Protein AF-A0A0A0J6G4-F1 (afdb_monomer)

Nearest PDB structures (foldseek):
  8pk8-assembly1_E  TM=4.109E-01  e=1.043E+00  Homo sapiens
  3t3t-assembly4_D  TM=4.428E-01  e=1.674E+00  Homo sapiens
  4q63-assembly1_A  TM=3.781E-01  e=3.829E+00  Legionella pneumophila subsp. pneumophila str. Philadelphia 1
  8h7q-assembly1_F  TM=2.909E-01  e=2.120E+00  Synechocystis sp. PCC 6714

Foldseek 3Di:
DDQPFPDWDPAADVQFTWGKDFLVSVQVVLVVVCVVPVPFQWAHWDDDPQWTWTGGNPDPGTDIWGFDDADPVRTTITGPHPVGHDDPVCHPPDD

Mean predicted aligned error: 4.85 Å

Structure (mmCIF, N/CA/C/O backbone):
data_AF-A0A0A0J6G4-F1
#
_entry.id   AF-A0A0A0J6G4-F1
#
loop_
_atom_site.group_PDB
_atom_site.id
_atom_site.type_symbol
_atom_site.label_atom_id
_atom_site.label_alt_id
_atom_site.label_comp_id
_atom_site.label_asym_id
_atom_site.label_entity_id
_atom_site.label_seq_id
_atom_site.pdbx_PDB_ins_code
_atom_site.Cartn_x
_atom_site.Cartn_y
_atom_site.Cartn_z
_atom_site.occupancy
_atom_site.B_iso_or_equiv
_atom_site.auth_seq_id
_atom_site.auth_comp_id
_atom_site.auth_asym_id
_atom_site.auth_atom_id
_atom_site.pdbx_PDB_model_num
ATOM 1 N N . MET A 1 1 ? 0.529 -11.157 -11.484 1.00 82.69 1 MET A N 1
ATOM 2 C CA . MET A 1 1 ? 0.906 -11.166 -10.053 1.00 82.69 1 MET A CA 1
ATOM 3 C C . MET A 1 1 ? -0.230 -10.543 -9.270 1.00 82.69 1 MET A C 1
ATOM 5 O O . MET A 1 1 ? -0.751 -9.543 -9.738 1.00 82.69 1 MET A O 1
ATOM 9 N N . ALA A 1 2 ? -0.657 -11.145 -8.160 1.00 86.56 2 ALA A N 1
ATOM 10 C CA . ALA A 1 2 ? -1.822 -10.679 -7.405 1.00 86.56 2 ALA A CA 1
ATOM 11 C C . ALA A 1 2 ? -1.440 -10.235 -5.986 1.00 86.56 2 ALA A C 1
ATOM 13 O O . ALA A 1 2 ? -0.631 -10.902 -5.326 1.00 86.56 2 ALA A O 1
ATOM 14 N N . LEU A 1 3 ? -2.042 -9.131 -5.542 1.00 92.12 3 LEU A N 1
ATOM 15 C CA . LEU A 1 3 ? -2.028 -8.655 -4.161 1.00 92.12 3 LEU A CA 1
ATOM 16 C C . LEU A 1 3 ? -2.955 -9.533 -3.307 1.00 92.12 3 LEU A C 1
ATOM 18 O O . LEU A 1 3 ? -4.066 -9.858 -3.726 1.00 92.12 3 LEU A O 1
ATOM 22 N N . LYS A 1 4 ? -2.513 -9.899 -2.101 1.00 94.69 4 LYS A N 1
ATOM 23 C CA . LYS A 1 4 ? -3.344 -10.604 -1.114 1.00 94.69 4 LYS A CA 1
ATOM 24 C C . LYS A 1 4 ? -4.180 -9.590 -0.326 1.00 94.69 4 LYS A C 1
ATOM 26 O O . LYS A 1 4 ? -3.852 -9.268 0.811 1.00 94.69 4 LYS A O 1
ATOM 31 N N . ALA A 1 5 ? -5.216 -9.052 -0.962 1.00 95.00 5 ALA A N 1
ATOM 32 C CA . ALA A 1 5 ? -6.142 -8.129 -0.315 1.00 95.00 5 ALA A CA 1
ATOM 33 C C . ALA A 1 5 ? -7.003 -8.853 0.734 1.00 95.00 5 ALA A C 1
ATOM 35 O O . ALA A 1 5 ? -7.404 -9.999 0.528 1.00 95.00 5 ALA A O 1
ATOM 36 N N . ALA A 1 6 ? -7.298 -8.170 1.840 1.00 96.62 6 ALA A N 1
ATOM 37 C CA . ALA A 1 6 ? -8.288 -8.608 2.817 1.00 96.62 6 ALA A CA 1
ATOM 38 C C . ALA A 1 6 ? -9.705 -8.485 2.235 1.00 96.62 6 ALA A C 1
ATOM 40 O O . ALA A 1 6 ? -10.518 -9.396 2.373 1.00 96.62 6 ALA A O 1
ATOM 41 N N . TYR A 1 7 ? -9.974 -7.376 1.543 1.00 95.31 7 TYR A N 1
ATOM 42 C CA . TYR A 1 7 ? -11.208 -7.124 0.805 1.00 95.31 7 TYR A CA 1
ATOM 43 C C . TYR A 1 7 ? -10.999 -6.023 -0.246 1.00 95.31 7 TYR A C 1
ATOM 45 O O . TYR A 1 7 ? -9.934 -5.406 -0.329 1.00 95.31 7 TYR A O 1
ATOM 53 N N . MET A 1 8 ? -12.023 -5.790 -1.065 1.00 93.56 8 MET A N 1
ATOM 54 C CA . MET A 1 8 ? -12.098 -4.677 -2.012 1.00 93.56 8 MET A CA 1
ATOM 55 C C . MET A 1 8 ? -13.159 -3.693 -1.525 1.00 93.56 8 MET A C 1
ATOM 57 O O . MET A 1 8 ? -14.259 -4.118 -1.176 1.00 93.56 8 MET A O 1
ATOM 61 N N . LEU A 1 9 ? -12.852 -2.396 -1.515 1.00 91.81 9 LEU A N 1
ATOM 62 C CA . LEU A 1 9 ? -13.888 -1.376 -1.354 1.00 91.81 9 LEU A CA 1
ATOM 63 C C . LEU A 1 9 ? -14.765 -1.328 -2.607 1.00 91.81 9 LEU A C 1
ATOM 65 O O . LEU A 1 9 ? -14.299 -1.599 -3.717 1.00 91.81 9 LEU A O 1
ATOM 69 N N . GLU A 1 10 ? -16.027 -0.945 -2.429 1.00 89.19 10 GLU A N 1
ATOM 70 C CA . GLU A 1 10 ? -16.940 -0.743 -3.550 1.00 89.19 10 GLU A CA 1
ATOM 71 C C . GLU A 1 10 ? -16.463 0.391 -4.473 1.00 89.19 10 GLU A C 1
ATOM 73 O O . GLU A 1 10 ? -15.933 1.424 -4.037 1.00 89.19 10 GLU A O 1
ATOM 78 N N . GLY A 1 11 ? -16.685 0.197 -5.775 1.00 85.19 11 GLY A N 1
ATOM 79 C CA . GLY A 1 11 ? -16.337 1.162 -6.810 1.00 85.19 11 GLY A CA 1
ATOM 80 C C . GLY A 1 11 ? -14.849 1.203 -7.176 1.00 85.19 11 GLY A C 1
ATOM 81 O O . GLY A 1 11 ? -14.066 0.295 -6.907 1.00 85.19 11 GLY A O 1
ATOM 82 N N . THR A 1 12 ? -14.463 2.280 -7.859 1.00 86.94 12 THR A N 1
ATOM 83 C CA . THR A 1 12 ? -13.095 2.503 -8.355 1.00 86.94 12 THR A CA 1
ATOM 84 C C . THR A 1 12 ? -12.621 3.900 -7.995 1.00 86.94 12 THR A C 1
ATOM 86 O O . THR A 1 12 ? -13.430 4.825 -7.934 1.00 86.94 12 THR A O 1
ATOM 89 N N . TRP A 1 13 ? -11.313 4.080 -7.856 1.00 86.00 13 TRP A N 1
ATOM 90 C CA . TRP A 1 13 ? -1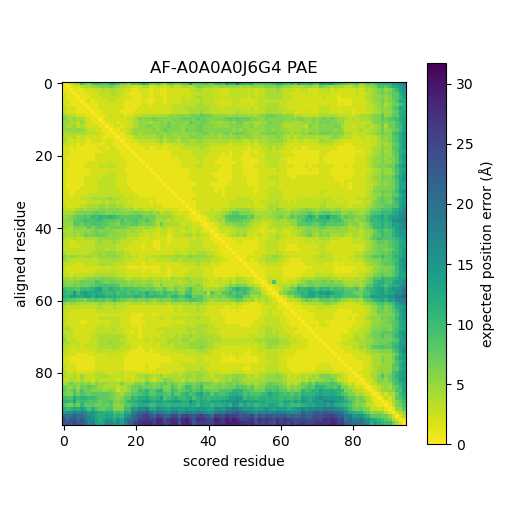0.689 5.394 -7.731 1.00 86.00 13 TRP A CA 1
ATOM 91 C C . TRP A 1 13 ? -9.957 5.718 -9.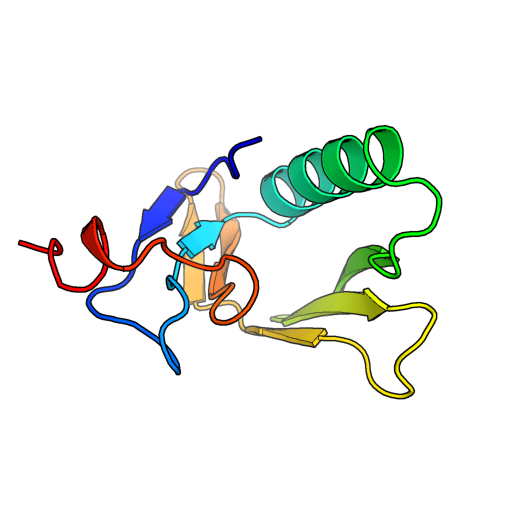034 1.00 86.00 13 TRP A C 1
ATOM 93 O O . TRP A 1 13 ? -8.994 5.044 -9.373 1.00 86.00 13 TRP A O 1
ATOM 103 N N . ASN A 1 14 ? -10.437 6.686 -9.822 1.00 86.00 14 ASN A N 1
ATOM 104 C CA . ASN A 1 14 ? -9.845 7.042 -11.126 1.00 86.00 14 ASN A CA 1
ATOM 105 C C . ASN A 1 14 ? -9.626 5.841 -12.081 1.00 86.00 14 ASN A C 1
ATOM 107 O O . ASN A 1 14 ? -8.656 5.797 -12.833 1.00 86.00 14 ASN A O 1
ATOM 111 N N . GLY A 1 15 ? -10.513 4.838 -12.040 1.00 83.12 15 GLY A N 1
ATOM 112 C CA . GLY A 1 15 ? -10.395 3.602 -12.831 1.00 83.12 15 GLY A CA 1
ATOM 113 C C . GLY A 1 15 ? -9.492 2.518 -12.225 1.00 83.12 15 GLY A C 1
ATOM 114 O O . GLY A 1 15 ? -9.430 1.410 -12.762 1.00 83.12 15 GLY A O 1
ATOM 115 N N . PHE A 1 16 ? -8.846 2.799 -11.093 1.00 88.00 16 PHE A N 1
ATOM 116 C CA . PHE A 1 16 ? -8.107 1.830 -10.289 1.00 88.00 16 PHE A CA 1
ATOM 117 C C . PHE A 1 16 ? -9.031 1.103 -9.316 1.00 88.00 16 PHE A C 1
ATOM 119 O O . PHE A 1 16 ? -10.033 1.647 -8.839 1.00 88.00 16 PHE A O 1
ATOM 126 N N . GLY A 1 17 ? -8.663 -0.133 -8.998 1.00 91.00 17 GLY A N 1
ATOM 127 C CA . GLY A 1 17 ? -9.274 -0.866 -7.903 1.00 91.00 17 GLY A CA 1
ATOM 128 C C . GLY A 1 17 ? -8.935 -0.223 -6.566 1.00 91.00 17 GLY A C 1
ATOM 129 O O . GLY A 1 17 ? -7.957 0.517 -6.439 1.00 91.00 17 GLY A O 1
ATOM 130 N N . ARG A 1 18 ? -9.748 -0.540 -5.561 1.00 93.88 18 ARG A N 1
ATOM 131 C CA . ARG A 1 18 ? -9.586 -0.048 -4.192 1.00 93.88 18 ARG A CA 1
ATOM 132 C C . ARG A 1 18 ? -9.360 -1.210 -3.212 1.00 93.88 18 ARG A C 1
ATOM 134 O O . ARG A 1 18 ? -10.237 -1.493 -2.394 1.00 93.88 18 ARG A O 1
ATOM 141 N N . PRO A 1 19 ? -8.257 -1.972 -3.353 1.00 96.12 19 PRO A N 1
ATOM 142 C CA . PRO A 1 19 ? -7.970 -3.076 -2.450 1.00 96.12 19 PRO A CA 1
ATOM 143 C C . PRO A 1 19 ? -7.585 -2.563 -1.068 1.00 96.12 19 PRO A C 1
ATOM 145 O O . PRO A 1 19 ? -6.882 -1.563 -0.942 1.00 96.12 19 PRO A O 1
ATOM 148 N N . VAL A 1 20 ? -7.987 -3.306 -0.044 1.00 97.69 20 VAL A N 1
ATOM 149 C CA . VAL A 1 20 ? -7.540 -3.095 1.329 1.00 97.69 20 VAL A CA 1
ATOM 150 C C . VAL A 1 20 ? -6.651 -4.255 1.745 1.00 97.69 20 VAL A C 1
ATOM 152 O O . VAL A 1 20 ? -7.037 -5.417 1.600 1.00 97.69 20 VAL A O 1
ATOM 155 N N . ALA A 1 21 ? -5.448 -3.962 2.234 1.00 97.94 21 ALA A N 1
ATOM 156 C CA . ALA A 1 21 ? -4.482 -4.984 2.632 1.00 97.94 21 ALA A CA 1
ATOM 157 C C . ALA A 1 21 ? -3.588 -4.520 3.788 1.00 97.94 21 ALA A C 1
ATOM 159 O O . ALA A 1 21 ? -3.514 -3.333 4.102 1.00 97.94 21 ALA A O 1
ATOM 160 N N . THR A 1 22 ? -2.897 -5.475 4.411 1.00 98.12 22 THR A N 1
ATOM 161 C CA . THR A 1 22 ? -1.886 -5.195 5.437 1.00 98.12 22 THR A CA 1
ATOM 162 C C . THR A 1 22 ? -0.581 -4.689 4.816 1.00 98.12 22 THR A C 1
ATOM 164 O O . THR A 1 22 ? -0.318 -4.894 3.622 1.00 98.12 22 THR A O 1
ATOM 167 N N . ALA A 1 23 ? 0.282 -4.086 5.640 1.00 97.38 23 ALA A N 1
ATOM 168 C CA . ALA A 1 23 ? 1.642 -3.726 5.241 1.00 97.38 23 ALA A CA 1
ATOM 169 C C . ALA A 1 23 ? 2.432 -4.945 4.727 1.00 97.38 23 ALA A C 1
ATOM 171 O O . ALA A 1 23 ? 3.025 -4.871 3.653 1.00 97.38 23 ALA A O 1
ATOM 172 N N . ASP A 1 24 ? 2.345 -6.092 5.413 1.00 96.94 24 ASP A N 1
ATOM 173 C CA . ASP A 1 24 ? 3.001 -7.345 5.002 1.00 96.94 24 ASP A CA 1
ATOM 174 C C . ASP A 1 24 ? 2.564 -7.810 3.607 1.00 96.94 24 ASP A C 1
ATOM 176 O O . ASP A 1 24 ? 3.388 -8.175 2.766 1.00 96.94 24 ASP A O 1
ATOM 180 N N . ALA A 1 25 ? 1.252 -7.802 3.344 1.00 96.81 25 ALA A N 1
ATOM 181 C CA . ALA A 1 25 ? 0.707 -8.223 2.056 1.00 96.81 25 ALA A CA 1
ATOM 182 C C . ALA A 1 25 ? 1.125 -7.271 0.927 1.00 96.81 25 ALA A C 1
ATOM 184 O O . ALA A 1 25 ? 1.371 -7.713 -0.198 1.00 96.81 25 ALA A O 1
ATOM 185 N N . THR A 1 26 ? 1.229 -5.979 1.241 1.00 96.69 26 THR A N 1
ATOM 186 C CA . THR A 1 26 ? 1.740 -4.952 0.329 1.00 96.69 26 THR A CA 1
ATOM 187 C C . THR A 1 26 ? 3.231 -5.159 0.059 1.00 96.69 26 THR A C 1
ATOM 189 O O . THR A 1 26 ? 3.649 -5.139 -1.096 1.00 96.69 26 THR A O 1
ATOM 192 N N . GLY A 1 27 ? 4.028 -5.442 1.093 1.00 95.94 27 GLY A N 1
ATOM 193 C CA . GLY A 1 27 ? 5.461 -5.728 0.988 1.00 95.94 27 GLY A CA 1
ATOM 194 C C . GLY A 1 27 ? 5.752 -6.928 0.095 1.00 95.94 27 GLY A C 1
ATOM 195 O O . GLY A 1 27 ? 6.466 -6.783 -0.892 1.00 95.94 27 GLY A O 1
ATOM 196 N N . ASP A 1 28 ? 5.107 -8.069 0.358 1.00 96.25 28 ASP A N 1
ATOM 197 C CA . ASP A 1 28 ? 5.233 -9.284 -0.463 1.00 96.25 28 ASP A CA 1
ATOM 198 C C . ASP A 1 28 ? 4.843 -9.047 -1.931 1.00 96.25 28 ASP A C 1
ATOM 200 O O . ASP A 1 28 ? 5.436 -9.614 -2.853 1.00 96.25 28 ASP A O 1
ATOM 204 N N . PHE A 1 29 ? 3.826 -8.219 -2.175 1.00 95.06 29 PHE A N 1
ATOM 205 C CA . PHE A 1 29 ? 3.433 -7.856 -3.531 1.00 95.06 29 PHE A CA 1
ATOM 206 C C . PHE A 1 29 ? 4.509 -7.019 -4.232 1.00 95.06 29 PHE A C 1
ATOM 208 O O . PHE A 1 29 ? 4.887 -7.343 -5.358 1.00 95.06 29 PHE A O 1
ATOM 215 N N . LEU A 1 30 ? 5.031 -5.988 -3.567 1.00 93.75 30 LEU A N 1
ATOM 216 C CA . LEU A 1 30 ? 6.054 -5.105 -4.126 1.00 93.75 30 LEU A CA 1
ATOM 217 C C . LEU A 1 30 ? 7.409 -5.812 -4.294 1.00 93.75 30 LEU A C 1
ATOM 219 O O . LEU A 1 30 ? 8.109 -5.563 -5.274 1.00 93.75 30 LEU A O 1
ATOM 223 N N . ASP A 1 31 ? 7.756 -6.747 -3.407 1.00 93.44 31 ASP A N 1
ATOM 224 C CA . ASP A 1 31 ? 8.942 -7.600 -3.549 1.00 93.44 31 ASP A CA 1
ATOM 225 C C . ASP A 1 31 ? 8.862 -8.452 -4.816 1.00 93.44 31 ASP A C 1
ATOM 227 O O . ASP A 1 31 ? 9.795 -8.480 -5.623 1.00 93.44 31 ASP A O 1
ATOM 231 N N . ARG A 1 32 ? 7.717 -9.107 -5.036 1.00 93.25 32 ARG A N 1
ATOM 232 C CA . ARG A 1 32 ? 7.484 -9.870 -6.266 1.00 93.25 32 ARG A CA 1
ATOM 233 C C . ARG A 1 32 ? 7.484 -8.959 -7.492 1.00 93.25 32 ARG A C 1
ATOM 235 O O . ARG A 1 32 ? 7.997 -9.376 -8.529 1.00 93.25 32 ARG A O 1
ATOM 242 N N . TRP A 1 33 ? 6.945 -7.740 -7.386 1.00 90.44 33 TRP A N 1
ATOM 243 C CA . TRP A 1 33 ? 6.950 -6.759 -8.476 1.00 90.44 33 TRP A CA 1
ATOM 244 C C . TRP A 1 33 ? 8.372 -6.404 -8.888 1.00 90.44 33 TRP A C 1
ATOM 246 O O . TRP A 1 33 ? 8.722 -6.605 -10.047 1.00 90.44 33 TRP A O 1
ATOM 256 N N . ARG A 1 34 ? 9.210 -5.963 -7.944 1.00 91.06 34 ARG A N 1
ATOM 257 C CA . ARG A 1 34 ? 10.622 -5.633 -8.199 1.00 91.06 34 ARG A CA 1
ATOM 258 C C . ARG A 1 34 ? 11.414 -6.802 -8.772 1.00 91.06 34 ARG A C 1
ATOM 260 O O . ARG A 1 34 ? 12.293 -6.599 -9.601 1.00 91.06 34 ARG A O 1
ATOM 267 N N . ALA A 1 35 ? 11.107 -8.031 -8.355 1.00 92.00 35 ALA A N 1
ATOM 268 C CA . ALA A 1 35 ? 11.747 -9.218 -8.917 1.00 92.00 35 ALA A CA 1
ATOM 269 C C . ALA A 1 35 ? 11.400 -9.435 -10.404 1.00 92.00 35 ALA A C 1
ATOM 271 O O . ALA A 1 35 ? 12.216 -9.976 -11.148 1.00 92.00 35 ALA A O 1
ATOM 272 N N . ASN A 1 36 ? 10.206 -9.014 -10.836 1.00 90.19 36 ASN A N 1
ATOM 273 C CA . ASN A 1 36 ? 9.755 -9.119 -12.225 1.00 90.19 36 ASN A CA 1
ATOM 274 C C . ASN A 1 36 ? 10.114 -7.897 -13.079 1.00 90.19 36 ASN A C 1
ATOM 276 O O . ASN A 1 36 ? 10.297 -8.046 -14.285 1.00 90.19 36 ASN A O 1
ATOM 280 N N . ASP A 1 37 ? 10.198 -6.716 -12.473 1.00 88.69 37 ASP A N 1
ATOM 281 C CA . ASP A 1 37 ? 10.583 -5.466 -13.123 1.00 88.69 37 ASP A CA 1
ATOM 282 C C . ASP A 1 37 ? 11.679 -4.7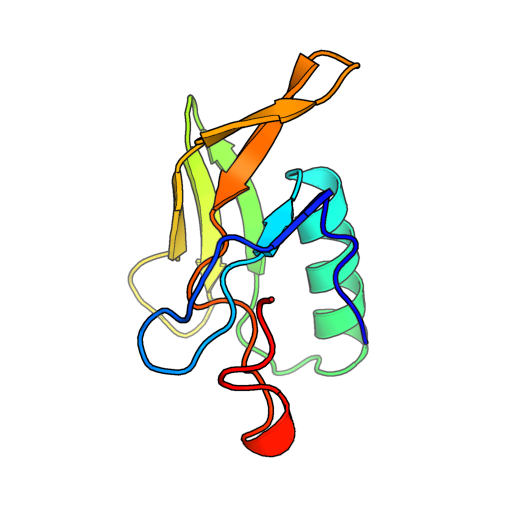59 -12.307 1.00 88.69 37 ASP A C 1
ATOM 284 O O . ASP A 1 37 ? 11.380 -3.894 -11.480 1.00 88.69 37 ASP A O 1
ATOM 288 N N . PRO A 1 38 ? 12.959 -5.129 -12.517 1.00 80.31 38 PRO A N 1
ATOM 289 C CA . PRO A 1 38 ? 14.080 -4.555 -11.773 1.00 80.31 38 PRO A CA 1
ATOM 290 C C . PRO A 1 38 ? 14.321 -3.067 -12.048 1.00 80.31 38 PRO A C 1
ATOM 292 O O . PRO A 1 38 ? 15.051 -2.432 -11.293 1.00 80.31 38 PRO A O 1
ATOM 295 N N . ASN A 1 39 ? 13.748 -2.530 -13.132 1.00 85.19 39 ASN A N 1
ATOM 296 C CA . ASN A 1 39 ? 13.820 -1.109 -13.476 1.00 85.19 39 ASN A CA 1
ATOM 297 C C . ASN A 1 39 ? 12.564 -0.343 -13.031 1.00 85.19 39 ASN A C 1
ATOM 299 O O . ASN A 1 39 ? 12.471 0.854 -13.287 1.00 85.19 39 ASN A O 1
ATOM 303 N N . GLY A 1 40 ? 11.597 -1.024 -12.409 1.00 84.56 40 GLY A N 1
ATOM 304 C CA . GLY A 1 40 ? 10.401 -0.398 -11.869 1.00 84.56 40 GLY A CA 1
ATOM 305 C C . GLY A 1 40 ? 10.742 0.543 -10.718 1.00 84.56 40 GLY A C 1
ATOM 306 O O . GLY A 1 40 ? 11.701 0.337 -9.976 1.00 84.56 40 GLY A O 1
ATOM 307 N N . ASP A 1 41 ? 9.921 1.570 -10.543 1.00 89.31 41 ASP A N 1
ATOM 308 C CA . ASP A 1 41 ? 10.173 2.647 -9.590 1.00 89.31 41 ASP A CA 1
ATOM 309 C C . ASP A 1 41 ? 9.641 2.365 -8.177 1.00 89.31 41 ASP A C 1
ATOM 311 O O . ASP A 1 41 ? 9.889 3.139 -7.256 1.00 89.31 41 ASP A O 1
ATOM 315 N N . TRP A 1 42 ? 8.922 1.260 -7.977 1.00 89.81 42 TRP A N 1
ATOM 316 C CA . TRP A 1 42 ? 8.296 0.911 -6.703 1.00 89.81 42 TRP A CA 1
ATOM 317 C C . TRP A 1 42 ? 9.296 0.491 -5.616 1.00 89.81 42 TRP A C 1
ATOM 319 O O . TRP A 1 42 ? 9.937 -0.564 -5.681 1.00 89.81 42 TRP A 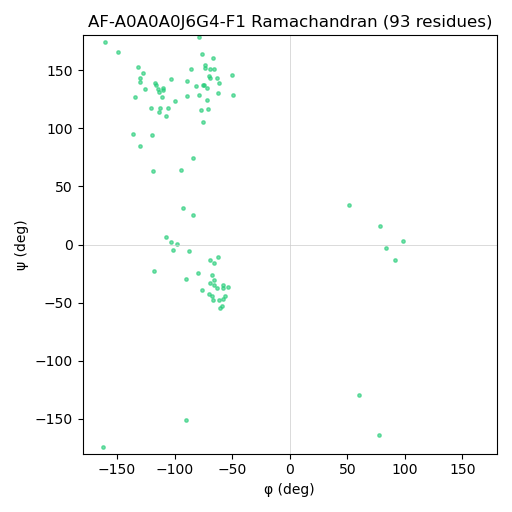O 1
ATOM 329 N N . GLY A 1 43 ? 9.337 1.277 -4.542 1.00 90.19 43 GLY A N 1
ATOM 330 C CA . GLY A 1 43 ? 10.120 1.037 -3.336 1.00 90.19 43 GLY A CA 1
ATOM 331 C C . GLY A 1 43 ? 9.382 0.234 -2.260 1.00 90.19 43 GLY A C 1
ATOM 332 O O . GLY A 1 43 ? 8.547 -0.628 -2.541 1.00 90.19 43 GLY A O 1
ATOM 333 N N . PHE A 1 44 ? 9.731 0.464 -0.996 1.00 91.81 44 PHE A N 1
ATOM 334 C CA . PHE A 1 44 ? 9.307 -0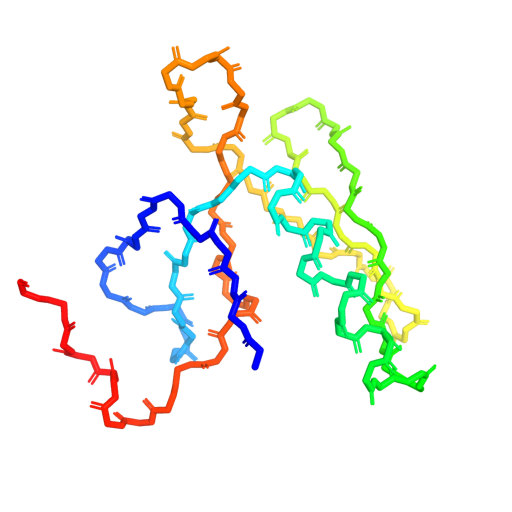.381 0.126 1.00 91.81 44 PHE A CA 1
ATOM 335 C C . PHE A 1 44 ? 8.174 0.270 0.929 1.00 91.81 44 PHE A C 1
ATOM 337 O O . PHE A 1 44 ? 8.207 1.485 1.138 1.00 91.81 44 PHE A O 1
ATOM 344 N N . PRO A 1 45 ? 7.195 -0.514 1.415 1.00 95.56 45 PRO A N 1
ATOM 345 C CA . PRO A 1 45 ? 6.181 -0.010 2.327 1.00 95.56 45 PRO A CA 1
ATOM 346 C C . PRO A 1 45 ? 6.763 0.168 3.735 1.00 95.56 45 PRO A C 1
ATOM 348 O O . PRO A 1 45 ? 7.492 -0.691 4.227 1.00 95.56 45 PRO A O 1
ATOM 351 N N . THR A 1 46 ? 6.432 1.274 4.395 1.00 96.50 46 THR A N 1
ATOM 352 C CA . THR A 1 46 ? 6.804 1.570 5.786 1.00 96.50 46 THR A CA 1
ATOM 353 C C . THR A 1 46 ? 5.591 2.104 6.539 1.00 96.50 46 THR A C 1
ATOM 355 O O . THR A 1 46 ? 4.961 3.067 6.102 1.00 96.50 46 THR A O 1
ATOM 358 N N . GLU A 1 47 ? 5.267 1.499 7.680 1.00 97.38 47 GLU A N 1
ATOM 359 C CA . GLU A 1 47 ? 4.201 1.986 8.560 1.00 97.38 47 GLU A CA 1
ATOM 360 C C . GLU A 1 47 ? 4.691 3.177 9.398 1.00 97.38 47 GLU A C 1
ATOM 362 O O . GLU 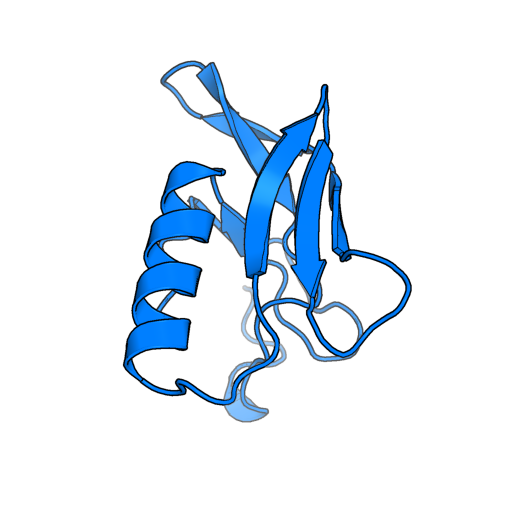A 1 47 ? 5.730 3.115 10.057 1.00 97.38 47 GLU A O 1
ATOM 367 N N . VAL A 1 48 ? 3.932 4.277 9.380 1.00 96.31 48 VAL A N 1
ATOM 368 C CA . VAL A 1 48 ? 4.191 5.492 10.166 1.00 96.31 48 VAL A CA 1
ATOM 369 C C . VAL A 1 48 ? 2.876 5.984 10.769 1.00 96.31 48 VAL A C 1
ATOM 371 O O . VAL A 1 48 ? 2.112 6.713 10.134 1.00 96.31 48 VAL A O 1
ATOM 374 N N . GLY A 1 49 ? 2.602 5.584 12.014 1.00 94.44 49 GLY A N 1
ATOM 375 C CA . GLY A 1 49 ? 1.309 5.839 12.658 1.00 94.44 49 GLY A CA 1
ATOM 376 C C . GLY A 1 49 ? 0.168 5.185 11.873 1.00 94.44 49 GLY A C 1
ATOM 377 O O . GLY A 1 49 ? 0.266 4.023 11.494 1.00 94.44 49 GLY A O 1
ATOM 378 N N . ASP A 1 50 ? -0.881 5.947 11.562 1.00 96.19 50 ASP A N 1
ATOM 379 C CA . ASP A 1 50 ? -2.042 5.472 10.788 1.00 96.19 50 ASP A CA 1
ATOM 380 C C . ASP A 1 50 ? -1.833 5.526 9.264 1.00 96.19 50 ASP A C 1
ATOM 382 O O . ASP A 1 50 ? -2.785 5.655 8.491 1.00 96.19 50 ASP A O 1
ATOM 386 N N . LYS A 1 51 ? -0.578 5.475 8.808 1.00 97.31 51 LYS A N 1
ATOM 387 C CA . LYS A 1 51 ? -0.221 5.576 7.391 1.00 97.31 51 LYS A CA 1
ATOM 388 C C . LYS A 1 51 ? 0.713 4.457 6.972 1.00 97.31 51 LYS A C 1
ATOM 390 O O . LYS A 1 51 ? 1.627 4.102 7.713 1.00 97.31 51 LYS A O 1
ATOM 395 N N . LEU A 1 52 ? 0.526 3.985 5.748 1.00 97.69 52 LEU A N 1
ATOM 396 C CA . LEU A 1 52 ? 1.497 3.189 5.017 1.00 97.69 52 LEU A CA 1
ATOM 397 C C . LEU A 1 52 ? 2.117 4.078 3.942 1.00 97.69 52 LEU A C 1
ATOM 399 O O . LEU A 1 52 ? 1.419 4.571 3.058 1.00 97.69 52 LEU A O 1
ATOM 403 N N . ILE A 1 53 ? 3.421 4.305 4.043 1.00 96.50 53 ILE A N 1
ATOM 404 C CA . ILE A 1 53 ? 4.187 5.100 3.085 1.00 96.50 53 ILE A CA 1
ATOM 405 C C . ILE A 1 53 ? 4.898 4.135 2.144 1.00 96.50 53 ILE A C 1
ATOM 407 O O . ILE A 1 53 ? 5.651 3.281 2.609 1.00 96.50 53 ILE A O 1
ATOM 411 N N . VAL A 1 54 ? 4.681 4.266 0.839 1.00 94.75 54 VAL A N 1
ATOM 412 C CA . VAL A 1 54 ? 5.385 3.491 -0.188 1.00 94.75 54 VAL A CA 1
ATOM 413 C C . VAL A 1 54 ? 6.263 4.439 -0.988 1.00 94.75 54 VAL A C 1
ATOM 415 O O . VAL A 1 54 ? 5.781 5.371 -1.627 1.00 94.75 54 VAL A O 1
ATOM 418 N N . THR A 1 55 ? 7.574 4.221 -0.933 1.00 89.56 55 THR A N 1
ATOM 419 C CA . THR A 1 55 ? 8.524 5.053 -1.675 1.00 89.56 55 THR A CA 1
ATOM 420 C C . THR A 1 55 ? 8.497 4.741 -3.167 1.00 89.56 55 THR A C 1
ATOM 422 O O . THR A 1 55 ? 8.209 3.613 -3.569 1.00 89.56 55 THR A O 1
ATOM 425 N N . ARG A 1 56 ? 8.835 5.738 -3.991 1.00 88.00 56 ARG A N 1
ATOM 426 C CA . ARG A 1 56 ? 9.076 5.577 -5.427 1.00 88.00 56 ARG A CA 1
ATOM 427 C C . ARG A 1 56 ? 10.400 6.230 -5.798 1.00 88.00 56 ARG A C 1
ATOM 429 O O . ARG A 1 56 ? 10.731 7.275 -5.253 1.00 88.00 56 ARG A O 1
ATOM 436 N N . THR A 1 57 ? 11.187 5.605 -6.667 1.00 83.44 57 THR A N 1
ATOM 437 C CA . THR A 1 57 ? 12.528 6.108 -7.013 1.00 83.44 57 THR A CA 1
ATOM 438 C C . THR A 1 57 ? 12.502 7.255 -8.018 1.00 83.44 57 THR A C 1
ATOM 440 O O . THR A 1 57 ? 13.448 8.033 -8.056 1.00 83.44 57 THR A O 1
ATOM 443 N N . GLU A 1 58 ? 11.444 7.362 -8.826 1.00 82.75 58 GLU A N 1
ATOM 444 C CA . GLU A 1 58 ? 11.310 8.373 -9.889 1.00 82.75 58 GLU A CA 1
ATOM 445 C C . GLU A 1 58 ? 10.292 9.481 -9.564 1.00 82.75 58 GLU A C 1
ATOM 447 O O . GLU A 1 58 ? 9.992 10.315 -10.417 1.00 82.75 58 GLU A O 1
ATOM 452 N N . VAL A 1 59 ? 9.753 9.504 -8.341 1.00 81.62 59 VAL A N 1
ATOM 453 C CA . VAL A 1 59 ? 8.744 10.481 -7.905 1.00 81.62 59 VAL A CA 1
ATOM 454 C C . VAL A 1 59 ? 9.224 11.180 -6.635 1.00 81.62 59 VAL A C 1
ATOM 456 O O . VAL A 1 59 ? 9.689 10.526 -5.705 1.00 81.62 59 VAL A O 1
ATOM 459 N N . ASP A 1 60 ? 9.094 12.510 -6.596 1.00 78.00 60 ASP A N 1
ATOM 460 C CA . ASP A 1 60 ? 9.552 13.338 -5.470 1.00 78.00 60 ASP A CA 1
ATOM 461 C C . ASP A 1 60 ? 8.744 13.102 -4.179 1.00 78.00 60 ASP A C 1
ATOM 463 O O . ASP A 1 60 ? 9.255 13.299 -3.075 1.00 78.00 60 ASP A O 1
ATOM 467 N N . GLU A 1 61 ? 7.489 12.659 -4.304 1.00 85.81 61 GLU A N 1
ATOM 468 C CA . GLU A 1 61 ? 6.596 12.365 -3.182 1.00 85.81 61 GLU A CA 1
ATOM 469 C C . GLU A 1 61 ? 6.266 10.863 -3.115 1.00 85.81 61 GLU A C 1
ATOM 471 O O . GLU A 1 61 ? 5.938 10.259 -4.140 1.00 85.81 61 GLU A O 1
ATOM 476 N N . PRO A 1 62 ? 6.337 10.235 -1.923 1.00 90.81 62 PRO A N 1
ATOM 477 C CA . PRO A 1 62 ? 5.927 8.849 -1.757 1.00 90.81 62 PRO A CA 1
ATOM 478 C C . PRO A 1 62 ? 4.402 8.720 -1.803 1.00 90.81 62 PRO A C 1
ATOM 480 O O . PRO A 1 62 ? 3.674 9.630 -1.400 1.00 90.81 62 PRO A O 1
ATOM 483 N N . ASP A 1 63 ? 3.917 7.543 -2.189 1.00 92.81 63 ASP A N 1
ATOM 484 C CA . ASP A 1 63 ? 2.500 7.230 -2.055 1.00 92.81 63 ASP A CA 1
ATOM 485 C C . ASP A 1 63 ? 2.151 7.028 -0.578 1.00 92.81 63 ASP A C 1
ATOM 487 O O . ASP A 1 63 ? 2.857 6.345 0.172 1.00 92.81 63 ASP A O 1
ATOM 491 N N . VAL A 1 64 ? 1.042 7.632 -0.155 1.00 95.50 64 VAL A N 1
ATOM 492 C CA . VAL A 1 64 ? 0.566 7.586 1.228 1.00 95.50 64 VAL A CA 1
ATOM 493 C C . VAL A 1 64 ? -0.818 6.962 1.266 1.00 95.50 64 VAL A C 1
ATOM 495 O O . VAL A 1 64 ? -1.784 7.534 0.763 1.00 95.50 64 VAL A O 1
ATOM 498 N N . TYR A 1 65 ? -0.919 5.827 1.947 1.00 96.50 65 TYR A N 1
ATOM 499 C CA . TYR A 1 65 ? -2.165 5.096 2.138 1.00 96.50 65 TYR A CA 1
ATOM 500 C C . TYR A 1 65 ? -2.609 5.192 3.594 1.00 96.50 65 TYR A C 1
ATOM 502 O O . TYR A 1 65 ? -1.802 5.053 4.515 1.00 96.50 65 TYR A O 1
ATOM 510 N N . LEU A 1 66 ? -3.895 5.458 3.817 1.00 96.81 66 LEU A N 1
ATOM 511 C CA . LEU A 1 66 ? -4.449 5.633 5.159 1.00 96.81 66 LEU A CA 1
ATOM 512 C C . LEU A 1 66 ? -4.918 4.297 5.725 1.00 96.81 66 LEU A C 1
ATOM 514 O O . LEU A 1 66 ? -5.511 3.487 5.007 1.00 96.81 66 LEU A O 1
ATOM 518 N N . LYS A 1 67 ? -4.681 4.093 7.022 1.00 97.75 67 LYS A N 1
ATOM 519 C CA . LYS A 1 67 ? -5.305 3.008 7.772 1.00 97.75 67 LYS A CA 1
ATOM 520 C C . LYS A 1 67 ? -6.817 3.221 7.766 1.00 97.75 67 LYS A C 1
ATOM 522 O O . LYS A 1 67 ? -7.296 4.312 8.074 1.00 97.75 67 LYS A O 1
ATOM 527 N N . VAL A 1 68 ? -7.553 2.176 7.419 1.00 97.50 68 VAL A N 1
ATOM 528 C CA . VAL A 1 68 ? -9.019 2.176 7.381 1.00 97.50 68 VAL A CA 1
ATOM 529 C C . VAL A 1 68 ? -9.632 1.184 8.356 1.00 97.50 68 VAL A C 1
ATOM 531 O O . VAL A 1 68 ? -10.782 1.373 8.738 1.00 97.50 68 VAL A O 1
ATOM 534 N N . ASP A 1 69 ? -8.882 0.159 8.766 1.00 97.56 69 ASP A N 1
ATOM 535 C CA . ASP A 1 69 ? -9.374 -0.869 9.683 1.00 97.56 69 ASP A CA 1
ATOM 536 C C . ASP A 1 69 ? -8.216 -1.662 10.328 1.00 97.56 69 ASP A C 1
ATOM 538 O O . ASP A 1 69 ? -7.033 -1.349 10.132 1.00 97.56 69 ASP A O 1
ATOM 542 N N . GLU A 1 70 ? -8.560 -2.702 11.081 1.00 98.12 70 GLU A N 1
ATOM 543 C CA . GLU A 1 70 ? -7.667 -3.753 11.558 1.00 98.12 70 GLU A CA 1
ATOM 544 C C . GLU A 1 70 ? -8.222 -5.138 11.205 1.00 98.12 70 GLU A C 1
ATOM 546 O O . GLU A 1 70 ? -9.431 -5.354 11.157 1.00 98.12 70 GLU A O 1
ATOM 551 N N . ASP A 1 71 ? -7.341 -6.105 10.956 1.00 96.06 71 ASP A N 1
ATOM 552 C CA . ASP A 1 71 ? -7.775 -7.491 10.797 1.00 96.06 71 ASP A CA 1
ATOM 553 C C . ASP A 1 71 ? -8.053 -8.182 12.146 1.00 96.06 71 ASP A C 1
ATOM 555 O O 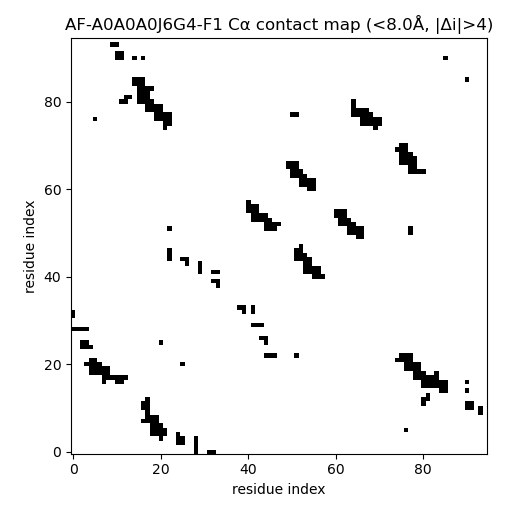. ASP A 1 71 ? -7.855 -7.627 13.227 1.00 96.06 71 ASP A O 1
ATOM 559 N N . ALA A 1 72 ? -8.483 -9.447 12.101 1.00 95.50 72 ALA A N 1
ATOM 560 C CA . ALA A 1 72 ? -8.788 -10.232 13.301 1.00 95.50 72 ALA A CA 1
ATOM 561 C C . ALA A 1 72 ? -7.578 -10.464 14.235 1.00 95.50 72 ALA A C 1
ATOM 563 O O . ALA A 1 72 ? -7.751 -10.968 15.345 1.00 95.50 72 ALA A O 1
ATOM 564 N N . GLN A 1 73 ? -6.361 -10.145 13.790 1.00 95.38 73 GLN A N 1
ATOM 565 C CA . GLN A 1 73 ? -5.125 -10.226 14.565 1.00 95.38 73 GLN A CA 1
ATOM 566 C C . GLN A 1 73 ? -4.648 -8.846 15.052 1.00 95.38 73 GLN A C 1
ATOM 568 O O . GLN A 1 73 ? -3.598 -8.770 15.690 1.00 95.38 73 GLN A O 1
ATOM 573 N N . GLY A 1 74 ? -5.398 -7.772 14.779 1.00 96.69 74 GLY A N 1
ATOM 574 C CA . GLY A 1 74 ? -5.043 -6.399 15.141 1.00 96.69 74 GLY A CA 1
ATOM 575 C C . GLY A 1 74 ? -4.012 -5.761 14.209 1.00 96.69 74 GLY A C 1
ATOM 576 O O . GLY A 1 74 ? -3.392 -4.763 14.574 1.00 96.69 74 GLY A O 1
ATOM 577 N N . ARG A 1 75 ? -3.770 -6.331 13.019 1.00 97.19 75 ARG A N 1
ATOM 578 C CA . ARG A 1 75 ? -2.860 -5.726 12.035 1.00 97.19 75 ARG A CA 1
ATOM 579 C C . ARG A 1 75 ? -3.590 -4.637 11.269 1.00 97.19 75 ARG A C 1
ATOM 581 O O . ARG A 1 75 ? -4.718 -4.849 10.829 1.00 97.19 75 ARG A O 1
ATOM 588 N N . ALA A 1 76 ? -2.929 -3.502 11.068 1.00 98.25 76 ALA A N 1
ATOM 589 C CA . ALA A 1 76 ? -3.495 -2.388 10.326 1.00 98.25 76 ALA A CA 1
ATOM 590 C C . ALA A 1 76 ? -3.809 -2.772 8.871 1.00 98.25 76 ALA A C 1
ATOM 592 O O . ALA A 1 76 ? -3.037 -3.462 8.197 1.00 98.25 76 ALA A O 1
ATOM 593 N N . LEU A 1 77 ? -4.957 -2.297 8.395 1.00 98.44 77 LEU A N 1
ATOM 594 C CA . LEU A 1 77 ? -5.435 -2.447 7.030 1.00 98.44 77 LEU A CA 1
ATOM 595 C C . LEU A 1 77 ? -5.482 -1.081 6.351 1.00 98.44 77 LEU A C 1
ATOM 597 O O . LEU A 1 77 ? -6.036 -0.131 6.904 1.00 98.44 77 LEU A O 1
ATOM 601 N N . TYR A 1 78 ? -4.917 -0.990 5.149 1.00 98.31 78 TYR A N 1
ATOM 602 C CA . TYR A 1 78 ? -4.730 0.264 4.420 1.00 98.31 78 TYR A CA 1
ATOM 603 C C . TYR A 1 78 ? -5.535 0.278 3.121 1.00 98.31 78 TYR A C 1
ATOM 605 O O . TYR A 1 78 ? -5.535 -0.719 2.400 1.00 98.31 78 TYR A O 1
ATOM 613 N N . ASP A 1 79 ? -6.193 1.398 2.805 1.00 96.69 79 ASP A N 1
ATOM 614 C CA . ASP A 1 79 ? -6.826 1.611 1.494 1.00 96.69 79 ASP A CA 1
ATOM 615 C C . ASP A 1 79 ? -5.747 1.908 0.449 1.00 96.69 79 ASP A C 1
ATOM 617 O O . ASP A 1 79 ? -5.192 3.005 0.418 1.00 96.69 79 ASP A O 1
ATOM 621 N N . LEU A 1 80 ? -5.468 0.926 -0.410 1.00 96.06 80 LEU A N 1
ATOM 622 C CA . LEU A 1 80 ? -4.453 0.978 -1.465 1.00 96.06 80 LEU A CA 1
ATOM 623 C C . LEU A 1 80 ? -5.036 1.463 -2.805 1.00 96.06 80 LEU A C 1
ATOM 625 O O . LEU A 1 80 ? -4.616 1.026 -3.883 1.00 96.06 80 LEU A O 1
ATOM 629 N N . SER A 1 81 ? -6.049 2.331 -2.755 1.00 92.25 81 SER A N 1
ATOM 630 C CA . SER A 1 81 ? -6.604 3.006 -3.932 1.00 92.25 81 SER A CA 1
ATOM 631 C C . SER A 1 81 ? -5.493 3.628 -4.781 1.00 92.25 81 SER A C 1
ATOM 633 O O . SER A 1 81 ? -4.649 4.358 -4.276 1.00 92.25 81 SER A O 1
ATOM 635 N N . GLY A 1 82 ? -5.502 3.338 -6.084 1.00 87.62 82 GLY A N 1
ATOM 636 C CA . GLY A 1 82 ? -4.477 3.825 -7.016 1.00 87.62 82 GLY A CA 1
ATOM 637 C C . GLY A 1 82 ? -3.281 2.888 -7.210 1.00 87.62 82 GLY A C 1
ATOM 638 O O . GLY A 1 82 ? -2.573 3.033 -8.201 1.00 87.62 82 GLY A O 1
ATOM 639 N N . LEU A 1 83 ? -3.099 1.870 -6.358 1.00 86.44 83 LEU A N 1
ATOM 640 C CA . LEU A 1 83 ? -2.001 0.907 -6.510 1.00 86.44 83 LEU A CA 1
ATOM 641 C C . LEU A 1 83 ? -2.267 -0.120 -7.623 1.00 86.44 83 LEU A C 1
ATOM 643 O O . LEU A 1 83 ? -1.361 -0.507 -8.357 1.00 86.44 83 LEU A O 1
ATOM 647 N N . ILE A 1 84 ? -3.513 -0.594 -7.750 1.00 82.19 84 ILE A N 1
ATOM 648 C CA . ILE A 1 84 ? -3.864 -1.701 -8.652 1.00 82.19 84 ILE A CA 1
ATOM 649 C C . ILE A 1 84 ? -4.764 -1.220 -9.787 1.00 82.19 84 ILE A C 1
ATOM 651 O O . ILE A 1 84 ? -5.928 -0.865 -9.584 1.00 82.19 84 ILE A O 1
ATOM 655 N N . TRP A 1 85 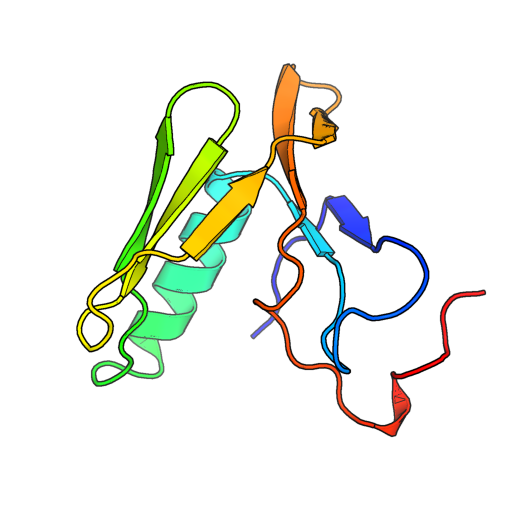? -4.242 -1.269 -11.013 1.00 80.00 85 TRP A N 1
ATOM 656 C CA . TRP A 1 85 ? -5.041 -1.032 -12.211 1.00 80.00 85 TRP A CA 1
ATOM 657 C C . TRP A 1 85 ? -5.983 -2.207 -12.469 1.00 80.00 85 TRP A C 1
ATOM 659 O O . TRP A 1 85 ? -5.543 -3.350 -12.615 1.00 80.00 85 TRP A O 1
ATOM 669 N N . LEU A 1 86 ? -7.283 -1.926 -12.571 1.00 74.50 86 LEU A N 1
ATOM 670 C CA . LEU A 1 86 ? -8.255 -2.922 -13.004 1.00 74.50 86 LEU A CA 1
ATOM 671 C C . LEU A 1 86 ? -8.385 -2.882 -14.534 1.00 74.50 86 LEU A C 1
ATOM 673 O O . LEU A 1 86 ? -8.651 -1.807 -15.094 1.00 74.50 86 LEU A O 1
ATOM 677 N N . PRO A 1 87 ? -8.243 -4.033 -15.220 1.00 74.44 87 PRO A N 1
ATOM 678 C CA . PRO A 1 87 ? -8.669 -4.182 -16.604 1.00 74.44 87 PRO A CA 1
ATOM 679 C C . PRO A 1 87 ? -10.107 -3.698 -16.794 1.00 74.44 87 PRO A C 1
ATOM 681 O O . PRO A 1 87 ? -10.943 -3.881 -15.911 1.00 74.44 87 PRO A O 1
ATOM 684 N N . GLU A 1 88 ? -10.416 -3.126 -17.958 1.00 72.75 88 GLU A N 1
ATOM 685 C CA . GLU A 1 88 ? -11.725 -2.507 -18.226 1.00 72.75 88 GLU A CA 1
ATOM 686 C C . GLU A 1 88 ? -12.910 -3.443 -17.961 1.00 72.75 88 GLU A C 1
ATOM 688 O O . GLU A 1 88 ? -13.911 -3.010 -17.405 1.00 72.75 88 GLU A O 1
ATOM 693 N N . HIS A 1 89 ? -12.768 -4.736 -18.262 1.00 74.38 89 HIS A N 1
ATOM 694 C CA . HIS A 1 89 ? -13.816 -5.737 -18.038 1.00 74.38 89 HIS A CA 1
ATOM 695 C C . HIS A 1 89 ? -14.100 -6.046 -16.555 1.00 74.38 89 HIS A C 1
ATOM 697 O O . HIS A 1 89 ? -15.107 -6.683 -16.259 1.00 74.38 89 HIS A O 1
ATOM 703 N N . LEU A 1 90 ? -13.232 -5.613 -15.631 1.00 68.50 90 LEU A N 1
ATOM 704 C CA . LEU A 1 90 ? -13.421 -5.737 -14.178 1.00 68.50 90 LEU A CA 1
ATOM 705 C C . LEU A 1 90 ? -13.884 -4.426 -13.530 1.00 68.50 90 LEU A C 1
ATOM 707 O O . LEU A 1 90 ? -14.191 -4.398 -12.339 1.00 68.50 90 LEU A O 1
ATOM 711 N N . ARG A 1 91 ? -13.966 -3.330 -14.293 1.00 68.38 91 ARG A N 1
ATOM 712 C CA . ARG A 1 91 ? -14.513 -2.062 -13.800 1.00 68.38 91 ARG A CA 1
ATOM 713 C C . ARG A 1 91 ? -16.038 -2.170 -13.777 1.00 68.38 91 ARG A C 1
ATOM 715 O O . ARG A 1 91 ? -16.658 -2.316 -14.823 1.00 68.38 91 ARG A O 1
ATOM 722 N N . GLY A 1 92 ? -16.641 -2.110 -12.590 1.00 61.59 92 GLY A N 1
ATOM 723 C CA . GLY A 1 92 ? -18.101 -2.148 -12.417 1.00 61.59 92 GLY A CA 1
ATOM 724 C C . GLY A 1 92 ? -18.696 -3.512 -12.049 1.00 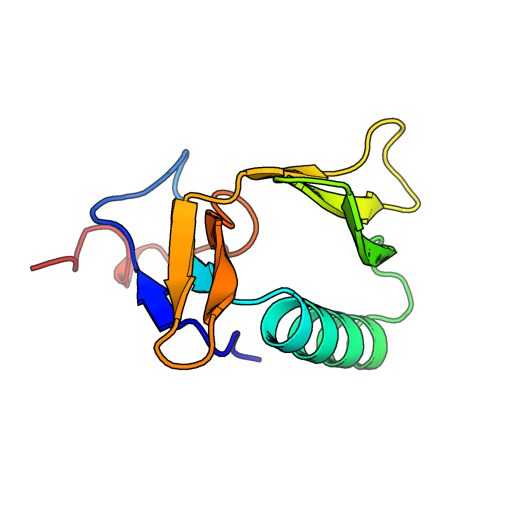61.59 92 GLY A C 1
ATOM 725 O O . GLY A 1 92 ? -19.908 -3.604 -11.890 1.00 61.59 92 GLY A O 1
ATOM 726 N N . GLN A 1 93 ? -17.874 -4.551 -11.855 1.00 53.09 93 GLN A N 1
ATOM 727 C CA . GLN A 1 93 ? -18.296 -5.802 -11.209 1.00 53.09 93 GLN A CA 1
ATOM 728 C C . GLN A 1 93 ? -17.968 -5.760 -9.710 1.00 53.09 93 GLN A C 1
ATOM 730 O O . GLN A 1 93 ? -17.131 -6.510 -9.220 1.00 53.09 93 GLN A O 1
ATOM 735 N N . THR A 1 94 ? -18.592 -4.842 -8.980 1.00 52.28 94 THR A N 1
ATOM 736 C CA . THR A 1 94 ? -18.692 -4.935 -7.518 1.00 52.28 94 THR A CA 1
ATOM 737 C C . THR A 1 94 ? -20.175 -4.992 -7.200 1.00 52.28 94 THR A C 1
ATOM 739 O O . THR A 1 94 ? -20.843 -3.958 -7.197 1.00 52.28 94 THR A O 1
ATOM 742 N N . GLY A 1 95 ? -20.683 -6.214 -7.065 1.00 42.66 95 GLY A N 1
ATOM 743 C CA . GLY A 1 95 ? -22.030 -6.542 -6.613 1.00 42.66 95 GLY A CA 1
ATOM 744 C C . GLY A 1 95 ? -21.954 -7.670 -5.602 1.00 42.66 95 GLY A C 1
ATOM 745 O O . GLY A 1 95 ? -21.013 -8.489 -5.731 1.00 42.66 95 GLY A O 1
#

Sequence (95 aa):
MALKAAYMLEGTWNGFGRPVATADATGDFLDRWRANDPNGDWGFPTEVGDKLIVTRTEVDEPDVYLKVDEDAQGRALYDLSGLIWLPEHLRGQTG

pLDDT: mean 89.28, std 10.54, range [42.66, 98.44]

Radius of gyration: 13.23 Å; Cα contacts (8 Å, |Δi|>4): 175; chains: 1; bounding box: 36×24×33 Å

Organism: NCBI:txid1385520

Solvent-accessible surface area (backbone atoms only — not comparable to full-atom values): 5585 Å² total; per-residue (Å²): 139,80,71,64,52,81,47,69,53,84,66,61,45,94,66,12,34,27,38,25,27,35,65,67,37,49,38,58,36,41,53,54,45,38,74,76,35,80,84,57,47,71,49,60,68,43,81,57,85,67,28,40,37,31,40,39,78,85,45,100,65,58,51,76,24,47,54,76,50,60,49,101,84,69,47,56,22,25,49,40,56,64,75,42,80,46,59,75,93,59,64,86,75,73,127

Secondary structure (DSSP, 8-state):
-----SEE-SS-BTTB--EEEEHHHHHHHHHHHHHH-TT--EEEEEEETTEEEEEESS-SS-EEEEEEEE-TTS-EEEE-TTTSBPPGGGTT---